Protein AF-A0A529HN22-F1 (afdb_monomer_lite)

Sequence (82 aa):
MFDRTNLQVLANHARAAAENMAHTLHRTAHSAFVKETQDFTVMLMDRSGATFAVPMELGATWYPGLSYHRAIAMVNDYRPGD

pLDDT: mean 94.64, std 3.8, range [74.0, 98.31]

Radius of gyration: 14.85 Å; chains: 1; bounding box: 35×30×34 Å

Foldseek 3Di:
DDDPVVVVVVLVVQQVVQQVVQVVCQVPDPDCCCPPVLADFDFDADLQQATDYHHDPGHDPPCHPDGCNVVSVVDPDDDPPD

Secondary structure (DSSP, 8-state):
---HHHHHHHHHHHHHHHHHHHHHHHHH---HHHHTS------EE-TTS-EEE--SSSS--SSTTS--HHHHHT-S---TT-

Structure (mmCIF, N/CA/C/O backbone):
data_AF-A0A529HN22-F1
#
_entry.id   AF-A0A529HN22-F1
#
loop_
_atom_site.group_PDB
_atom_site.id
_atom_site.type_symbol
_atom_site.label_atom_id
_atom_site.label_alt_id
_atom_site.label_comp_id
_atom_site.label_asym_id
_atom_site.label_entity_id
_atom_site.label_seq_id
_atom_site.pdbx_PDB_ins_code
_atom_site.Cartn_x
_atom_site.Cartn_y
_atom_site.Cartn_z
_atom_site.occupancy
_atom_site.B_iso_or_equiv
_atom_site.auth_seq_id
_atom_site.auth_comp_id
_atom_site.auth_asym_id
_atom_site.auth_atom_id
_atom_site.pdbx_PDB_model_num
ATOM 1 N N . MET A 1 1 ? -20.643 3.263 20.159 1.00 74.00 1 MET A N 1
ATOM 2 C CA . MET A 1 1 ? -19.832 4.487 19.969 1.00 74.00 1 MET A CA 1
ATOM 3 C C . MET A 1 1 ? -18.384 4.044 19.828 1.00 74.00 1 MET A C 1
ATOM 5 O O . MET A 1 1 ? -17.969 3.220 20.630 1.00 74.00 1 MET A O 1
ATOM 9 N N . PHE A 1 2 ? -17.664 4.474 18.790 1.00 85.56 2 PHE A N 1
ATOM 10 C CA . PHE A 1 2 ? -16.258 4.087 18.606 1.00 85.56 2 PHE A CA 1
ATOM 11 C C . PHE A 1 2 ? -15.345 4.942 19.492 1.00 85.56 2 PHE A C 1
ATOM 13 O O . PHE A 1 2 ? -15.574 6.145 19.617 1.00 85.56 2 PHE A O 1
ATOM 20 N N . ASP A 1 3 ? -14.321 4.333 20.093 1.00 95.75 3 ASP A N 1
ATOM 21 C CA . ASP A 1 3 ? -13.302 5.070 20.843 1.00 95.75 3 ASP A CA 1
ATOM 22 C C . ASP A 1 3 ? -12.365 5.810 19.880 1.00 95.75 3 ASP A C 1
ATOM 24 O O . ASP A 1 3 ? -11.708 5.207 19.027 1.00 95.75 3 ASP A O 1
ATOM 28 N N . ARG A 1 4 ? -12.298 7.135 20.034 1.00 96.06 4 ARG A N 1
ATOM 29 C CA . ARG A 1 4 ? -11.482 8.014 19.195 1.00 96.06 4 ARG A CA 1
ATOM 30 C C . ARG A 1 4 ? -9.995 7.684 19.302 1.00 96.06 4 ARG A C 1
ATOM 32 O O . ARG A 1 4 ? -9.290 7.792 18.300 1.00 96.06 4 ARG A O 1
ATOM 39 N N . THR A 1 5 ? -9.527 7.277 20.481 1.00 97.19 5 THR A N 1
ATOM 40 C CA . THR A 1 5 ? -8.113 6.941 20.692 1.00 97.19 5 THR A CA 1
ATOM 41 C C . THR A 1 5 ? -7.743 5.697 19.896 1.00 97.19 5 THR A C 1
ATOM 43 O O . THR A 1 5 ? -6.817 5.741 19.087 1.00 97.19 5 THR A O 1
ATOM 46 N N . ASN A 1 6 ? -8.522 4.622 20.029 1.00 96.69 6 ASN A N 1
ATOM 47 C CA . ASN A 1 6 ? -8.322 3.397 19.257 1.00 96.69 6 ASN A CA 1
ATOM 48 C C . ASN A 1 6 ? -8.412 3.622 17.741 1.00 96.69 6 ASN A C 1
ATOM 50 O O . ASN A 1 6 ? -7.597 3.077 16.995 1.00 96.69 6 ASN A O 1
ATOM 54 N N . LEU A 1 7 ? -9.348 4.456 17.272 1.00 96.50 7 LEU A N 1
ATOM 55 C CA . LEU A 1 7 ? -9.430 4.806 15.849 1.00 96.50 7 LEU A CA 1
ATOM 56 C C . LEU A 1 7 ? -8.169 5.529 15.359 1.00 96.50 7 LEU A C 1
ATOM 58 O O . LEU A 1 7 ? -7.675 5.226 14.275 1.00 96.50 7 LEU A O 1
ATOM 62 N N . GLN A 1 8 ? -7.618 6.447 16.156 1.00 97.38 8 GLN A N 1
ATOM 63 C CA . GLN A 1 8 ? -6.382 7.140 15.796 1.00 97.38 8 GLN A CA 1
ATOM 64 C C . GLN A 1 8 ? -5.177 6.191 15.775 1.00 97.38 8 GLN A C 1
ATOM 66 O O . GLN A 1 8 ? -4.334 6.298 14.884 1.00 97.38 8 GLN A O 1
ATOM 71 N N . VAL A 1 9 ? -5.097 5.248 16.719 1.00 97.50 9 VAL A N 1
ATOM 72 C CA . VAL A 1 9 ? -4.051 4.213 16.732 1.00 97.50 9 VAL A CA 1
ATOM 73 C C . VAL A 1 9 ? -4.133 3.354 15.471 1.00 97.50 9 VAL A C 1
ATOM 75 O O . VAL A 1 9 ? -3.119 3.169 14.800 1.00 97.50 9 VAL A O 1
ATOM 78 N N . LEU A 1 10 ? -5.333 2.897 15.101 1.00 96.69 10 LEU A N 1
ATOM 79 C CA . LEU A 1 10 ? -5.551 2.130 13.874 1.00 96.69 10 LEU A CA 1
ATOM 80 C C . LEU A 1 10 ? -5.129 2.921 12.628 1.00 96.69 10 LEU A C 1
ATOM 82 O O . LEU A 1 10 ? -4.393 2.396 11.794 1.00 96.69 10 LEU A O 1
ATOM 86 N N . ALA A 1 11 ? -5.546 4.185 12.522 1.00 96.62 11 ALA A N 1
ATOM 87 C CA . ALA A 1 11 ? -5.184 5.051 11.401 1.00 96.62 11 ALA A CA 1
ATOM 88 C C . ALA A 1 11 ? -3.662 5.243 11.294 1.00 96.62 11 ALA A C 1
ATOM 90 O O . ALA A 1 11 ? -3.094 5.140 10.206 1.00 96.62 11 ALA A O 1
ATOM 91 N N . ASN A 1 12 ? -2.985 5.458 12.426 1.00 97.38 12 ASN A N 1
ATOM 92 C CA . ASN A 1 12 ? -1.531 5.594 12.470 1.00 97.38 12 ASN A CA 1
ATOM 93 C C . ASN A 1 12 ? -0.826 4.304 12.036 1.00 97.38 12 ASN A C 1
ATOM 95 O O . ASN A 1 12 ? 0.132 4.367 11.268 1.00 97.38 12 ASN A O 1
ATOM 99 N N . HIS A 1 13 ? -1.301 3.139 12.484 1.00 98.00 13 HIS A N 1
ATOM 100 C CA . HIS A 1 13 ? -0.713 1.859 12.092 1.00 98.00 13 HIS A CA 1
ATOM 101 C C . HIS A 1 13 ? -0.912 1.550 10.608 1.00 98.00 13 HIS A C 1
ATOM 103 O O . HIS A 1 13 ? 0.036 1.137 9.942 1.00 98.00 13 HIS A O 1
ATOM 109 N N . ALA A 1 14 ? -2.110 1.796 10.076 1.00 98.19 14 ALA A N 1
ATOM 110 C CA . ALA A 1 14 ? -2.395 1.603 8.659 1.00 98.19 14 ALA A CA 1
ATOM 111 C C . ALA A 1 14 ? -1.530 2.517 7.774 1.00 98.19 14 ALA A C 1
ATOM 113 O O . ALA A 1 14 ? -0.963 2.058 6.782 1.00 98.19 14 ALA A O 1
ATOM 114 N N . ARG A 1 15 ? -1.362 3.790 8.166 1.00 97.06 15 ARG A N 1
ATOM 115 C CA . ARG A 1 15 ? -0.460 4.724 7.475 1.00 97.06 15 ARG A CA 1
ATOM 116 C C . ARG A 1 15 ? 0.993 4.250 7.522 1.00 97.06 15 ARG A C 1
ATOM 118 O O . ARG A 1 15 ? 1.633 4.188 6.479 1.00 97.06 15 ARG A O 1
ATOM 125 N N . ALA A 1 16 ? 1.489 3.851 8.694 1.00 98.06 16 ALA A N 1
ATOM 126 C CA . ALA A 1 16 ? 2.859 3.358 8.841 1.00 98.06 16 ALA A CA 1
ATOM 127 C C . ALA A 1 16 ? 3.124 2.099 7.992 1.00 98.06 16 ALA A C 1
ATOM 129 O O . ALA A 1 16 ? 4.211 1.930 7.441 1.00 98.06 16 ALA A O 1
ATOM 130 N N . ALA A 1 17 ? 2.135 1.211 7.848 1.00 98.31 17 ALA A N 1
ATOM 131 C CA . ALA A 1 17 ? 2.238 0.062 6.952 1.00 98.31 17 ALA A CA 1
ATOM 132 C C . ALA A 1 17 ? 2.378 0.501 5.483 1.00 98.31 17 ALA A C 1
ATOM 134 O O . ALA A 1 17 ? 3.287 0.041 4.792 1.00 98.31 17 ALA A O 1
ATOM 135 N N . ALA A 1 18 ? 1.541 1.438 5.027 1.00 97.81 18 ALA A N 1
ATOM 136 C CA . ALA A 1 18 ? 1.607 1.971 3.666 1.00 97.81 18 ALA A CA 1
ATOM 137 C C . ALA A 1 18 ? 2.931 2.715 3.380 1.00 97.81 18 ALA A C 1
ATOM 139 O O . ALA A 1 18 ? 3.505 2.559 2.302 1.00 97.81 18 ALA A O 1
ATOM 140 N N . GLU A 1 19 ? 3.464 3.460 4.352 1.00 97.56 19 GLU A N 1
ATOM 141 C CA . GLU A 1 19 ? 4.781 4.114 4.264 1.00 97.56 19 GLU A CA 1
ATOM 142 C C . GLU A 1 19 ? 5.914 3.094 4.110 1.00 97.56 19 GLU A C 1
ATOM 144 O O . GLU A 1 19 ? 6.747 3.208 3.209 1.00 97.56 19 GLU A O 1
ATOM 149 N N . ASN A 1 20 ? 5.913 2.034 4.923 1.00 98.25 20 ASN A N 1
ATOM 150 C CA . ASN A 1 20 ? 6.913 0.971 4.820 1.00 98.25 20 ASN A CA 1
ATOM 151 C C . ASN A 1 20 ? 6.851 0.232 3.474 1.00 98.25 20 ASN A C 1
ATOM 153 O O . ASN A 1 20 ? 7.899 -0.107 2.910 1.00 98.25 20 ASN A O 1
ATOM 157 N N . MET A 1 21 ? 5.647 0.015 2.929 1.00 98.06 21 MET A N 1
ATOM 158 C CA . ME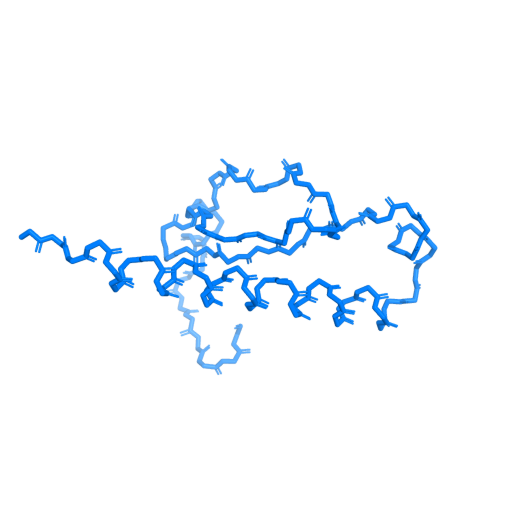T A 1 21 ? 5.470 -0.530 1.578 1.00 98.06 21 MET A CA 1
ATOM 159 C C . MET A 1 21 ? 6.118 0.387 0.535 1.00 98.06 21 MET A C 1
ATOM 161 O O . MET A 1 21 ? 6.877 -0.092 -0.308 1.00 98.06 21 MET A O 1
ATOM 165 N N . ALA A 1 22 ? 5.875 1.699 0.624 1.00 97.88 22 ALA A N 1
ATOM 166 C CA . ALA A 1 22 ? 6.408 2.683 -0.313 1.00 97.88 22 ALA A CA 1
ATOM 167 C C . ALA A 1 22 ? 7.940 2.752 -0.267 1.00 97.88 22 ALA A C 1
ATOM 169 O O . ALA A 1 22 ? 8.583 2.671 -1.312 1.00 97.88 22 ALA A O 1
ATOM 170 N N . HIS A 1 23 ? 8.541 2.811 0.926 1.00 97.88 23 HIS A N 1
ATOM 171 C CA . HIS A 1 23 ? 10.000 2.788 1.075 1.00 97.88 23 HIS A CA 1
ATOM 172 C C . HIS A 1 23 ? 10.620 1.497 0.535 1.00 97.88 23 HIS A C 1
ATOM 174 O O . HIS A 1 23 ? 11.665 1.532 -0.118 1.00 97.88 23 HIS A O 1
ATOM 180 N N . THR A 1 24 ? 9.983 0.352 0.790 1.00 98.12 24 THR A N 1
ATOM 181 C CA . THR A 1 24 ? 10.464 -0.948 0.308 1.00 98.12 24 THR A CA 1
ATOM 182 C C . THR A 1 24 ? 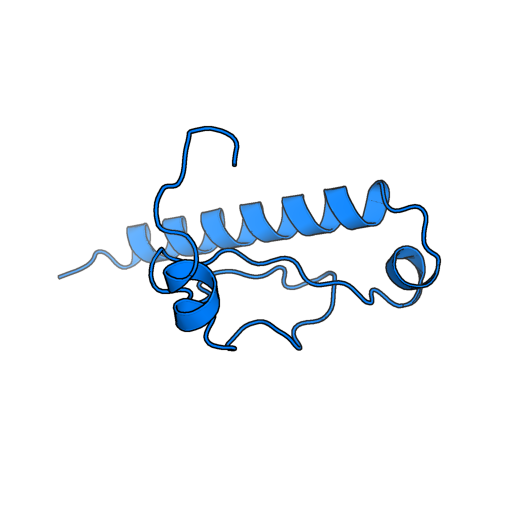10.422 -1.014 -1.213 1.00 98.12 24 THR A C 1
ATOM 184 O O . THR A 1 24 ? 11.446 -1.324 -1.829 1.00 98.12 24 THR A O 1
ATOM 187 N N . LEU A 1 25 ? 9.286 -0.663 -1.823 1.00 97.62 25 LEU A N 1
ATOM 188 C CA . LEU A 1 25 ? 9.127 -0.611 -3.276 1.00 97.62 25 LEU A CA 1
ATOM 189 C C . LEU A 1 25 ? 10.143 0.361 -3.879 1.00 97.62 25 LEU A C 1
ATOM 191 O O . LEU A 1 25 ? 10.948 -0.031 -4.723 1.00 97.62 25 LEU A O 1
ATOM 195 N N . HIS A 1 26 ? 10.183 1.600 -3.390 1.00 98.00 26 HIS A N 1
ATOM 196 C CA . HIS A 1 26 ? 11.076 2.626 -3.912 1.00 98.00 26 HIS A CA 1
ATOM 197 C C . HIS A 1 26 ? 12.547 2.210 -3.811 1.00 98.00 26 HIS A C 1
ATOM 199 O O . HIS A 1 26 ? 13.295 2.386 -4.767 1.00 98.00 26 HIS A O 1
ATOM 205 N N . ARG A 1 27 ? 12.998 1.602 -2.701 1.00 97.19 27 ARG A N 1
ATOM 206 C CA . ARG A 1 27 ? 14.399 1.167 -2.536 1.00 97.19 27 ARG A CA 1
ATOM 207 C C . ARG A 1 27 ? 14.769 -0.023 -3.427 1.00 97.19 27 ARG A C 1
ATOM 209 O O . ARG A 1 27 ? 15.915 -0.087 -3.868 1.00 97.19 27 ARG A O 1
ATOM 216 N N . THR A 1 28 ? 13.830 -0.913 -3.723 1.00 98.06 28 THR A N 1
ATOM 217 C CA . THR A 1 28 ? 14.090 -2.157 -4.471 1.00 98.06 28 THR A CA 1
ATOM 218 C C . THR A 1 28 ? 13.794 -2.056 -5.967 1.00 98.06 28 THR A C 1
ATOM 220 O O . THR A 1 28 ? 14.251 -2.900 -6.732 1.00 98.06 28 THR A O 1
ATOM 223 N N . ALA A 1 29 ? 13.091 -1.012 -6.407 1.00 97.75 29 ALA A N 1
ATOM 224 C CA . ALA A 1 29 ? 12.759 -0.821 -7.810 1.00 97.75 29 ALA A CA 1
ATOM 225 C C . ALA A 1 29 ? 13.999 -0.629 -8.698 1.00 97.75 29 ALA A C 1
ATOM 227 O O . ALA A 1 29 ? 14.897 0.156 -8.388 1.00 97.75 29 ALA A O 1
ATOM 228 N N . HIS A 1 30 ? 13.996 -1.289 -9.854 1.00 97.50 30 HIS A N 1
ATOM 229 C CA . HIS A 1 30 ? 14.987 -1.109 -10.913 1.00 97.50 30 HIS A CA 1
ATOM 230 C C . HIS A 1 30 ? 14.393 -0.281 -12.067 1.00 97.50 30 HIS A C 1
ATOM 232 O O . HIS A 1 30 ? 14.322 -0.728 -13.207 1.00 97.50 30 HIS A O 1
ATOM 238 N N . SER A 1 31 ? 13.875 0.909 -11.741 1.00 97.25 31 SER A N 1
ATOM 239 C CA . SER A 1 31 ? 13.230 1.826 -12.690 1.00 97.25 31 SER A CA 1
ATOM 240 C C . SER A 1 31 ? 13.517 3.276 -12.312 1.00 97.25 31 SER A C 1
ATOM 242 O O . SER A 1 31 ? 13.231 3.680 -11.184 1.00 97.25 31 SER A O 1
ATOM 244 N N . ALA A 1 32 ? 14.038 4.064 -13.257 1.00 97.00 32 ALA A N 1
ATOM 245 C CA . ALA A 1 32 ? 14.276 5.496 -13.064 1.00 97.00 32 ALA A CA 1
ATOM 246 C C . ALA A 1 32 ? 12.968 6.260 -12.790 1.00 97.00 32 ALA A C 1
ATOM 248 O O . ALA A 1 32 ? 12.941 7.109 -11.910 1.00 97.00 32 ALA A O 1
ATOM 249 N N . PHE A 1 33 ? 11.851 5.887 -13.425 1.00 96.56 33 PHE A N 1
ATOM 250 C CA . PHE A 1 33 ? 10.537 6.483 -13.135 1.00 96.56 33 PHE A CA 1
ATOM 251 C C . PHE A 1 33 ? 10.119 6.289 -11.669 1.00 96.56 33 PHE A C 1
ATOM 253 O O . PHE A 1 33 ? 9.620 7.196 -11.011 1.00 96.56 33 PHE A O 1
ATOM 260 N N . VAL A 1 34 ? 10.395 5.120 -11.094 1.00 97.06 34 VAL A N 1
ATOM 261 C CA . VAL A 1 34 ? 10.099 4.884 -9.674 1.00 97.06 34 VAL A CA 1
ATOM 262 C C . VAL A 1 34 ? 11.090 5.620 -8.767 1.00 97.06 34 VAL A C 1
ATOM 264 O O . VAL A 1 34 ? 10.696 6.157 -7.732 1.00 97.06 34 VAL A O 1
ATOM 267 N N . LYS A 1 35 ? 12.376 5.631 -9.135 1.00 96.75 35 LYS A N 1
ATOM 268 C CA . LYS A 1 35 ? 13.476 6.165 -8.317 1.00 96.75 35 LYS A CA 1
ATOM 269 C C . LYS A 1 35 ? 13.570 7.684 -8.309 1.00 96.75 35 LYS A C 1
ATOM 271 O O . LYS A 1 35 ? 13.915 8.261 -7.287 1.00 96.75 35 LYS A O 1
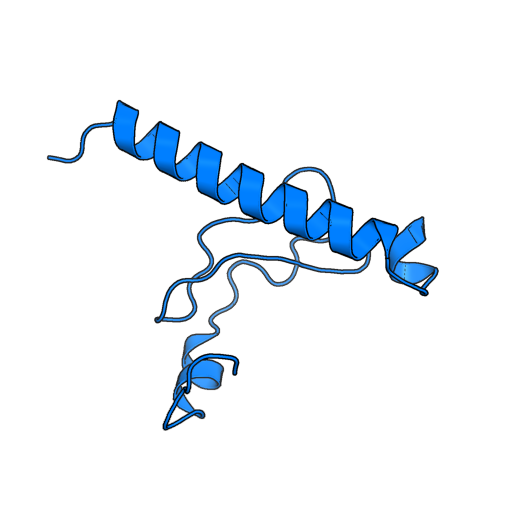ATOM 276 N N . GLU A 1 36 ? 13.287 8.315 -9.434 1.00 95.81 36 GLU A N 1
ATOM 277 C CA . GLU A 1 36 ? 13.532 9.741 -9.634 1.00 95.81 36 GLU A CA 1
ATOM 278 C C . GLU A 1 36 ? 12.223 10.518 -9.658 1.00 95.81 36 GLU A C 1
ATOM 280 O O . GLU A 1 36 ? 12.121 11.566 -9.026 1.00 95.81 36 GLU A O 1
ATOM 285 N N . THR A 1 37 ? 11.197 9.989 -10.331 1.00 95.38 37 THR A N 1
ATOM 286 C CA . THR A 1 37 ? 9.920 10.700 -10.504 1.00 95.38 37 THR A CA 1
ATOM 287 C C . THR A 1 37 ? 8.822 10.213 -9.567 1.00 95.38 37 THR A C 1
ATOM 289 O O . THR A 1 37 ? 7.747 10.803 -9.542 1.00 95.38 37 THR A O 1
ATOM 292 N N . GLN A 1 38 ? 9.087 9.159 -8.787 1.00 95.94 38 GLN A N 1
ATOM 293 C CA . GLN A 1 38 ? 8.127 8.525 -7.878 1.00 95.94 38 GLN A CA 1
ATOM 294 C C . GLN A 1 38 ? 6.816 8.113 -8.560 1.00 95.94 38 GLN A C 1
ATOM 296 O O . GLN A 1 38 ? 5.747 8.138 -7.949 1.00 95.94 38 GLN A O 1
ATOM 301 N N . ASP A 1 39 ? 6.898 7.701 -9.825 1.00 95.88 39 ASP A N 1
ATOM 302 C CA . ASP A 1 39 ? 5.731 7.254 -10.581 1.00 95.88 39 ASP A CA 1
ATOM 303 C C . ASP A 1 39 ? 5.363 5.811 -10.204 1.00 95.88 39 ASP A C 1
ATOM 305 O O . ASP A 1 39 ? 5.687 4.839 -10.886 1.00 95.88 39 ASP A O 1
ATOM 309 N N . PHE A 1 40 ? 4.769 5.667 -9.022 1.00 96.38 40 PHE A N 1
ATOM 310 C CA . PHE A 1 40 ? 4.209 4.428 -8.496 1.00 96.38 40 PHE A CA 1
ATOM 311 C C . PHE A 1 40 ? 3.138 4.742 -7.451 1.00 96.38 40 PHE A C 1
ATOM 313 O O . PHE A 1 40 ? 3.146 5.807 -6.839 1.00 96.38 40 PHE A O 1
ATOM 320 N N . THR A 1 41 ? 2.258 3.783 -7.176 1.00 95.88 41 THR A N 1
ATOM 321 C CA . THR A 1 41 ? 1.287 3.874 -6.082 1.00 95.88 41 THR A CA 1
ATOM 322 C C . THR A 1 41 ? 1.326 2.601 -5.254 1.00 95.88 41 THR A C 1
ATOM 324 O O . THR A 1 41 ? 1.355 1.497 -5.794 1.00 95.88 41 THR A O 1
ATOM 327 N N . VAL A 1 42 ? 1.261 2.759 -3.934 1.00 96.44 42 VAL A N 1
ATOM 328 C CA . VAL A 1 42 ? 0.909 1.687 -3.000 1.00 96.44 42 VAL A CA 1
ATOM 329 C C . VAL A 1 42 ? -0.244 2.156 -2.123 1.00 96.44 42 VAL A C 1
ATOM 331 O O . VAL A 1 42 ? -0.348 3.338 -1.800 1.00 96.44 42 VAL A O 1
ATOM 334 N N . MET A 1 43 ? -1.130 1.241 -1.752 1.00 96.31 43 MET A N 1
ATOM 335 C CA . MET A 1 43 ? -2.286 1.550 -0.916 1.00 96.31 43 MET A CA 1
ATOM 336 C C . MET A 1 43 ? -2.798 0.297 -0.214 1.00 96.31 43 MET A C 1
ATOM 338 O O . MET A 1 43 ? -2.610 -0.816 -0.705 1.00 96.31 43 MET A O 1
ATOM 342 N N . LEU A 1 44 ? -3.490 0.495 0.904 1.00 96.06 44 LEU A N 1
ATOM 343 C CA . LEU A 1 44 ? -4.296 -0.534 1.550 1.00 96.06 44 LEU A CA 1
ATOM 344 C C . LEU A 1 44 ? -5.769 -0.312 1.211 1.00 96.06 44 LEU A C 1
ATOM 346 O O . LEU A 1 44 ? -6.270 0.816 1.271 1.00 96.06 44 LEU A O 1
ATOM 350 N N . MET A 1 45 ? -6.459 -1.398 0.872 1.00 94.88 45 MET A N 1
ATOM 351 C CA . MET A 1 45 ? -7.879 -1.394 0.538 1.00 94.88 45 MET A CA 1
ATOM 352 C C . MET A 1 45 ? -8.642 -2.435 1.348 1.00 94.88 45 MET A C 1
ATOM 354 O O . MET A 1 45 ? -8.077 -3.441 1.778 1.00 94.88 45 MET A O 1
ATOM 358 N N . ASP A 1 46 ? -9.928 -2.183 1.559 1.00 93.25 46 ASP A N 1
ATOM 359 C CA . ASP A 1 46 ? -10.830 -3.178 2.119 1.00 93.25 46 ASP A CA 1
ATOM 360 C C . ASP A 1 46 ? -11.307 -4.184 1.055 1.00 93.25 46 ASP A C 1
ATOM 362 O O . ASP A 1 46 ? -11.0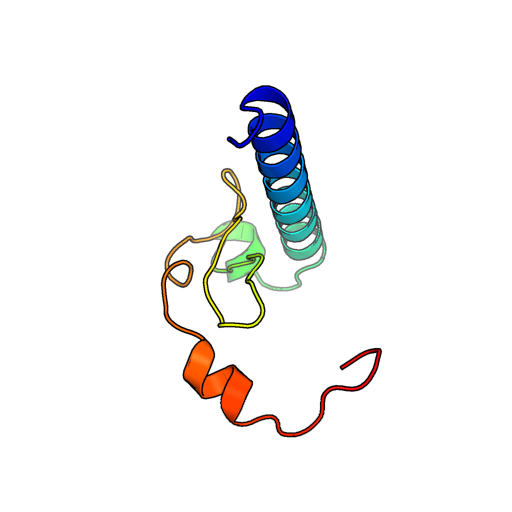24 -4.067 -0.139 1.00 93.25 46 ASP A O 1
ATOM 366 N N . ARG A 1 47 ? -12.082 -5.183 1.491 1.00 90.44 47 ARG A N 1
ATOM 367 C CA . ARG A 1 47 ? -12.625 -6.236 0.615 1.00 90.44 47 ARG A CA 1
ATOM 368 C C . ARG A 1 47 ? -13.616 -5.721 -0.433 1.00 90.44 47 ARG A C 1
ATOM 370 O O . ARG A 1 47 ? -13.903 -6.435 -1.387 1.00 90.44 47 ARG A O 1
ATOM 377 N N . SER A 1 48 ? -14.171 -4.524 -0.244 1.00 92.00 48 SER A N 1
ATOM 378 C CA . SER A 1 48 ? -15.039 -3.881 -1.231 1.00 92.00 48 SER A CA 1
ATOM 379 C C . SER A 1 48 ? -14.238 -3.133 -2.301 1.00 92.00 48 SER A C 1
ATOM 381 O O . SER A 1 48 ? -14.801 -2.749 -3.323 1.00 92.00 48 SER A O 1
ATOM 383 N N . GLY A 1 49 ? -12.927 -2.969 -2.101 1.00 93.75 49 GLY A N 1
ATOM 384 C CA . GLY A 1 49 ? -12.047 -2.220 -2.985 1.00 93.75 49 GLY A CA 1
ATOM 385 C C . GLY A 1 49 ? -12.001 -0.728 -2.673 1.00 93.75 49 GLY A C 1
ATOM 386 O O . GLY A 1 49 ? -11.636 0.045 -3.557 1.00 93.75 49 GLY A O 1
ATOM 387 N N . ALA A 1 50 ? -12.385 -0.307 -1.463 1.00 94.38 50 ALA A N 1
ATOM 388 C CA . ALA A 1 50 ? -12.220 1.069 -1.008 1.00 94.38 50 ALA A CA 1
ATOM 389 C C . ALA A 1 50 ? -10.855 1.252 -0.333 1.00 94.38 50 ALA A C 1
ATOM 391 O O . ALA A 1 50 ? -10.480 0.503 0.573 1.00 94.38 50 ALA A O 1
ATOM 392 N N . THR A 1 51 ? -10.104 2.261 -0.772 1.00 95.44 51 THR A N 1
ATOM 393 C CA . THR A 1 51 ? -8.825 2.633 -0.160 1.00 95.44 51 THR A CA 1
ATOM 394 C C . THR A 1 51 ? -9.042 3.224 1.232 1.00 95.44 51 THR A C 1
ATOM 396 O O . THR A 1 51 ? -9.877 4.112 1.396 1.00 95.44 51 THR A O 1
ATOM 399 N N . PHE A 1 52 ? -8.252 2.795 2.220 1.00 95.12 52 PHE A N 1
ATOM 400 C CA . PHE A 1 52 ? -8.309 3.351 3.581 1.00 95.12 52 PHE A CA 1
ATOM 401 C C . PHE A 1 52 ? -6.958 3.841 4.125 1.00 95.12 52 PHE A C 1
ATOM 403 O O . PHE A 1 52 ? -6.937 4.528 5.145 1.00 95.12 52 PHE A O 1
ATOM 410 N N . ALA A 1 53 ? -5.835 3.530 3.468 1.00 96.44 53 ALA A N 1
ATOM 411 C CA . ALA A 1 53 ? -4.527 4.084 3.820 1.00 96.44 53 ALA A CA 1
ATOM 412 C C . ALA A 1 53 ? -3.581 4.145 2.615 1.00 96.44 53 ALA A C 1
ATOM 414 O O . ALA A 1 53 ? -3.580 3.255 1.762 1.00 96.44 53 ALA A O 1
ATOM 415 N N . VAL A 1 54 ? -2.762 5.197 2.575 1.00 97.00 54 VAL A N 1
ATOM 416 C CA . VAL A 1 54 ? -1.758 5.479 1.538 1.00 97.00 54 VAL A CA 1
ATOM 417 C C . VAL A 1 54 ? -0.521 6.114 2.193 1.00 97.00 54 VAL A C 1
ATOM 419 O O . VAL A 1 54 ? -0.654 6.682 3.284 1.00 97.00 54 VAL A O 1
ATOM 422 N N . PRO A 1 55 ? 0.675 6.022 1.586 1.00 96.44 55 PRO A N 1
ATOM 423 C CA . PRO A 1 55 ? 1.849 6.759 2.050 1.00 96.44 55 PRO A CA 1
ATOM 424 C C . PRO A 1 55 ? 1.652 8.266 1.847 1.00 96.44 55 PRO A C 1
ATOM 426 O O . PRO A 1 55 ? 1.019 8.686 0.880 1.00 96.44 55 PRO A O 1
ATOM 429 N N . MET A 1 56 ? 2.192 9.081 2.757 1.00 92.88 56 MET A N 1
ATOM 430 C CA . MET A 1 56 ? 2.100 10.548 2.659 1.00 92.88 56 MET A CA 1
ATOM 431 C C . MET A 1 56 ? 3.321 11.187 1.983 1.00 92.88 56 MET A C 1
ATOM 433 O O . MET A 1 56 ? 3.210 12.292 1.463 1.00 92.88 56 MET A O 1
ATOM 437 N N . GLU A 1 57 ? 4.476 10.514 2.003 1.00 91.94 57 GLU A N 1
ATOM 438 C CA . GLU A 1 57 ? 5.758 11.102 1.579 1.00 91.94 57 GLU A CA 1
ATOM 439 C C . GLU A 1 57 ? 6.291 10.574 0.243 1.00 91.94 57 GLU A C 1
ATOM 441 O O . GLU A 1 57 ? 7.103 11.243 -0.392 1.00 91.94 57 GLU A O 1
ATOM 446 N N . LEU A 1 58 ? 5.871 9.376 -0.176 1.00 94.94 58 LEU A N 1
ATOM 447 C CA . LEU A 1 58 ? 6.408 8.703 -1.355 1.00 94.94 58 LEU A CA 1
ATOM 448 C C . LEU A 1 58 ? 5.315 8.164 -2.268 1.0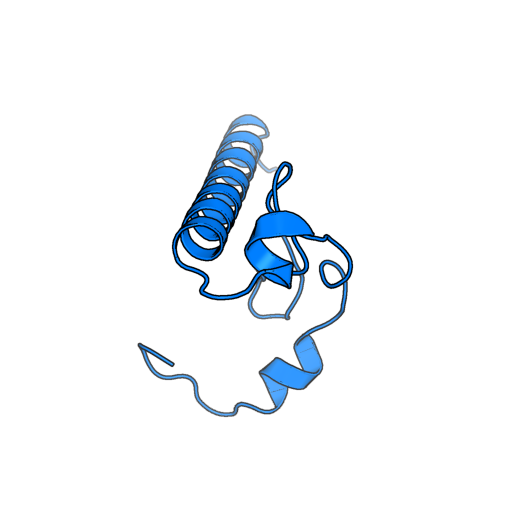0 94.94 58 LEU A C 1
ATOM 450 O O . LEU A 1 58 ? 4.347 7.562 -1.803 1.00 94.94 58 LEU A O 1
ATOM 454 N N . GLY A 1 59 ? 5.570 8.267 -3.569 1.00 94.75 59 GLY A N 1
ATOM 455 C CA . GLY A 1 59 ? 4.683 7.759 -4.607 1.00 94.75 59 GLY A CA 1
ATOM 456 C C . GLY A 1 59 ? 3.545 8.721 -4.927 1.00 94.75 59 GLY A C 1
ATOM 457 O O . GLY A 1 59 ? 3.262 9.682 -4.212 1.00 94.75 59 GLY A O 1
ATOM 458 N N . ALA A 1 60 ? 2.877 8.453 -6.038 1.00 93.38 60 ALA A N 1
ATOM 459 C CA . ALA A 1 60 ? 1.769 9.248 -6.510 1.00 93.38 60 ALA A CA 1
ATOM 460 C C . ALA A 1 60 ? 0.428 8.748 -5.956 1.00 93.38 60 ALA A C 1
ATOM 462 O O . ALA A 1 60 ? 0.186 7.546 -5.816 1.00 93.38 60 ALA A O 1
ATOM 463 N N . THR A 1 61 ? -0.487 9.680 -5.702 1.00 86.94 61 THR A N 1
ATOM 464 C CA . THR A 1 61 ? -1.833 9.415 -5.173 1.00 86.94 61 THR A CA 1
ATOM 465 C C . THR A 1 61 ? -2.920 9.538 -6.246 1.00 86.94 61 THR A C 1
ATOM 467 O O . THR A 1 61 ? -4.060 9.875 -5.945 1.00 86.94 61 THR A O 1
ATOM 470 N N . TRP A 1 62 ? -2.597 9.207 -7.503 1.00 88.44 62 TRP A N 1
ATOM 471 C CA . TRP A 1 62 ? -3.553 9.250 -8.620 1.00 88.44 62 TRP A CA 1
ATOM 472 C C . TRP A 1 62 ? -4.625 8.151 -8.565 1.00 88.44 62 TRP A C 1
ATOM 474 O O . TRP A 1 62 ? -5.759 8.367 -8.981 1.00 88.44 62 TRP A O 1
ATOM 484 N N . TYR A 1 63 ? -4.253 6.962 -8.085 1.00 90.50 63 TYR A N 1
ATOM 485 C CA . TYR A 1 63 ? -5.097 5.761 -8.076 1.00 90.50 63 TYR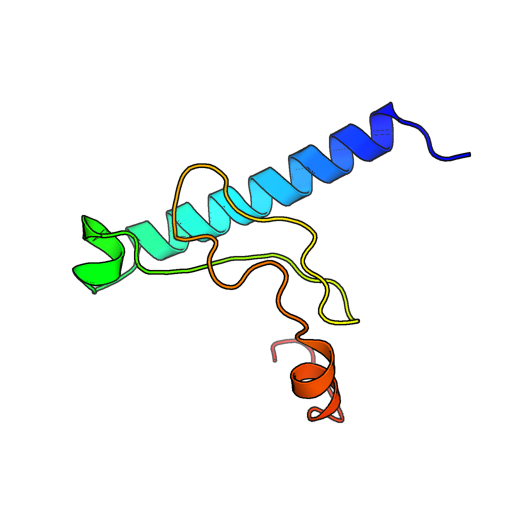 A CA 1
ATOM 486 C C . TYR A 1 63 ? -5.864 5.475 -6.765 1.00 90.50 63 TYR A C 1
ATOM 488 O O . TYR A 1 63 ? -6.886 4.778 -6.828 1.00 90.50 63 TYR A O 1
ATOM 496 N N . PRO A 1 64 ? -5.438 5.959 -5.578 1.00 91.12 64 PRO A N 1
ATOM 497 C CA . PRO A 1 64 ? -6.274 5.961 -4.385 1.00 91.12 64 PRO A CA 1
ATOM 498 C C . PRO A 1 64 ? -7.612 6.666 -4.624 1.00 91.12 64 PRO A C 1
ATOM 500 O O . PRO A 1 64 ? -7.664 7.745 -5.206 1.00 91.12 64 PRO A O 1
ATOM 503 N N . GLY A 1 65 ? -8.704 6.057 -4.158 1.00 86.06 65 GLY A N 1
ATOM 504 C CA . GLY A 1 65 ? -10.059 6.595 -4.333 1.00 86.06 65 GLY A CA 1
ATOM 505 C C . GLY A 1 65 ? -10.786 6.118 -5.595 1.00 86.06 65 GLY A C 1
ATOM 506 O O . GLY A 1 65 ? -11.993 6.335 -5.711 1.00 86.06 65 GLY A O 1
ATOM 507 N N . LEU A 1 66 ? -10.110 5.405 -6.504 1.00 92.31 66 LEU A N 1
ATOM 508 C CA . LEU A 1 66 ? -10.798 4.614 -7.527 1.00 92.31 66 LEU A CA 1
ATOM 509 C C . LEU A 1 66 ? -11.538 3.432 -6.883 1.00 92.31 66 LEU A C 1
ATOM 511 O O . LEU A 1 66 ? -11.126 2.906 -5.851 1.00 92.31 66 LEU A O 1
ATOM 515 N N . SER A 1 67 ? -12.629 2.988 -7.511 1.00 89.69 67 SER A N 1
ATOM 516 C CA . SER A 1 67 ? -13.340 1.783 -7.074 1.00 89.69 67 SER A CA 1
ATOM 517 C C . SER A 1 67 ? -12.705 0.535 -7.682 1.00 89.69 67 SER A C 1
ATOM 519 O O . SER A 1 67 ? -12.771 0.327 -8.894 1.00 89.69 67 SER A O 1
ATOM 521 N N . TYR A 1 68 ? -12.158 -0.331 -6.826 1.00 94.00 68 TYR A N 1
ATOM 522 C CA . TYR A 1 68 ? -11.595 -1.626 -7.231 1.00 94.00 68 TYR A CA 1
ATOM 523 C C . TYR A 1 68 ? -12.602 -2.776 -7.134 1.00 94.00 68 TYR A C 1
ATOM 525 O O . TYR A 1 68 ? -12.288 -3.902 -7.515 1.00 94.00 68 TYR A O 1
ATOM 533 N N . HIS A 1 69 ? -13.833 -2.494 -6.692 1.00 94.56 69 HIS A N 1
ATOM 534 C CA . HIS A 1 69 ? -14.884 -3.489 -6.474 1.00 94.56 69 HIS A CA 1
ATOM 535 C C . HIS A 1 69 ? -15.079 -4.419 -7.673 1.00 94.56 69 HIS A C 1
ATOM 537 O O . HIS A 1 69 ? -15.090 -5.637 -7.525 1.00 94.56 69 HIS A O 1
ATOM 543 N N . ARG A 1 70 ? -15.207 -3.841 -8.876 1.00 94.38 70 ARG A N 1
ATOM 544 C CA . ARG A 1 70 ? -15.441 -4.618 -10.100 1.00 94.38 70 ARG A CA 1
ATOM 545 C C . ARG A 1 70 ? -14.282 -5.557 -10.398 1.00 94.38 70 ARG A C 1
ATOM 547 O O . ARG A 1 70 ? -14.539 -6.683 -10.788 1.00 94.38 70 ARG A O 1
ATOM 554 N N . ALA A 1 71 ? -13.043 -5.107 -10.201 1.00 92.62 71 ALA A N 1
ATOM 555 C CA . ALA A 1 71 ? -11.866 -5.931 -10.439 1.00 92.62 71 ALA A CA 1
ATOM 556 C C . ALA A 1 71 ? -11.788 -7.098 -9.450 1.00 92.62 71 ALA A C 1
ATOM 558 O O . ALA A 1 71 ? -11.604 -8.237 -9.867 1.00 92.62 71 ALA A O 1
ATOM 559 N N . ILE A 1 72 ? -12.018 -6.822 -8.165 1.00 93.00 72 ILE A N 1
ATOM 560 C CA . ILE A 1 72 ? -12.058 -7.838 -7.107 1.00 93.00 72 ILE A CA 1
ATOM 561 C C . ILE A 1 72 ? -13.169 -8.862 -7.378 1.00 93.00 72 ILE A C 1
ATOM 563 O O . ILE A 1 72 ? -12.939 -10.061 -7.278 1.00 93.00 72 ILE A O 1
ATOM 567 N N . ALA A 1 73 ? -14.359 -8.412 -7.787 1.00 93.56 73 ALA A N 1
ATOM 568 C CA . ALA A 1 73 ? -15.500 -9.285 -8.066 1.00 93.56 73 ALA A CA 1
ATOM 569 C C . ALA A 1 73 ? -15.307 -10.213 -9.281 1.00 93.56 73 ALA A C 1
ATOM 571 O O . ALA A 1 73 ? -16.079 -11.154 -9.444 1.00 93.56 73 ALA A O 1
ATOM 572 N N . MET A 1 74 ? -14.303 -9.971 -10.136 1.00 94.88 74 MET A N 1
ATOM 573 C CA . MET A 1 74 ? -13.953 -10.904 -11.216 1.00 94.88 74 MET A CA 1
ATOM 574 C C . MET A 1 74 ? -13.213 -12.148 -10.703 1.00 94.88 74 MET A C 1
ATOM 576 O O . MET A 1 74 ? -13.119 -13.138 -11.429 1.00 94.88 74 MET A O 1
ATOM 580 N N . VAL A 1 75 ? -12.680 -12.110 -9.479 1.00 93.25 75 VAL A N 1
ATOM 581 C CA . VAL A 1 75 ? -11.969 -13.231 -8.861 1.00 93.25 75 VAL A CA 1
ATOM 582 C C . VAL A 1 75 ? -12.943 -14.003 -7.971 1.00 93.25 75 VAL A C 1
ATOM 584 O O . VAL A 1 75 ? -13.406 -13.505 -6.949 1.00 93.25 75 VAL A O 1
ATOM 587 N N . ASN A 1 76 ? -13.272 -15.231 -8.377 1.00 92.31 76 ASN A N 1
ATOM 588 C CA . ASN A 1 76 ? -14.290 -16.047 -7.701 1.00 92.31 76 ASN A CA 1
ATOM 589 C C . ASN A 1 76 ? -13.791 -16.726 -6.413 1.00 92.31 76 ASN A C 1
ATOM 591 O O . ASN A 1 76 ? -14.592 -16.992 -5.520 1.00 92.31 76 ASN A O 1
ATOM 595 N N . ASP A 1 77 ? -12.498 -17.042 -6.331 1.00 93.94 77 ASP A N 1
ATOM 596 C CA . ASP A 1 77 ? -11.874 -17.732 -5.199 1.00 93.94 77 ASP A CA 1
ATOM 597 C C . ASP A 1 77 ? -10.475 -17.150 -4.971 1.00 93.94 77 ASP A C 1
ATOM 599 O O . ASP A 1 77 ? -9.687 -17.084 -5.913 1.00 93.94 77 ASP A O 1
ATOM 603 N N . TYR A 1 78 ? -10.196 -16.721 -3.739 1.00 89.94 78 TYR A N 1
ATOM 604 C CA . TYR A 1 78 ? -8.882 -16.252 -3.297 1.00 89.94 78 TYR A CA 1
ATOM 605 C C . TYR A 1 78 ? -8.303 -17.277 -2.332 1.00 89.94 78 TYR A C 1
ATOM 607 O O . TYR A 1 78 ? -8.931 -17.622 -1.326 1.00 89.94 78 TYR A O 1
ATOM 615 N N . ARG A 1 79 ? -7.080 -17.721 -2.596 1.00 94.00 79 ARG A N 1
ATOM 616 C CA . ARG A 1 79 ? -6.347 -18.661 -1.753 1.00 94.00 79 ARG A CA 1
ATOM 617 C C . ARG A 1 79 ? -5.260 -17.931 -0.969 1.00 94.00 79 ARG A C 1
ATOM 619 O O . ARG A 1 79 ? -4.790 -16.874 -1.384 1.00 94.00 79 ARG A O 1
ATOM 626 N N . PRO A 1 80 ? -4.833 -18.470 0.185 1.00 92.44 80 PRO A N 1
ATOM 627 C CA . PRO A 1 80 ? -3.717 -17.894 0.923 1.00 92.44 80 PRO A CA 1
ATOM 628 C C . PRO A 1 80 ? -2.453 -17.810 0.050 1.00 92.44 80 PRO A C 1
ATOM 630 O O . PRO A 1 80 ? -1.906 -18.841 -0.335 1.00 92.44 80 PRO A O 1
ATOM 633 N N . GLY A 1 81 ? -1.990 -16.587 -0.221 1.00 90.69 81 GLY A N 1
ATOM 634 C CA . GLY A 1 81 ? -0.797 -16.310 -1.028 1.00 90.69 81 GLY A CA 1
ATOM 635 C C . GLY A 1 81 ? -1.062 -15.747 -2.429 1.00 90.69 81 GLY A C 1
ATOM 636 O O . GLY A 1 81 ? -0.087 -15.359 -3.072 1.00 90.69 81 GLY A O 1
ATOM 637 N N . ASP A 1 82 ? -2.325 -15.692 -2.870 1.00 87.25 82 ASP A N 1
ATOM 638 C CA . ASP A 1 82 ? -2.741 -14.983 -4.095 1.00 87.25 82 ASP A CA 1
ATOM 639 C C . ASP A 1 82 ? -2.627 -13.450 -3.970 1.00 87.25 82 ASP A C 1
ATOM 641 O O . ASP A 1 82 ? -2.705 -12.925 -2.829 1.00 87.25 82 ASP A O 1
#